Protein AF-A0A6M3KHL8-F1 (afdb_monomer_lite)

Structure (mmCIF, N/CA/C/O backbone):
data_AF-A0A6M3KHL8-F1
#
_entr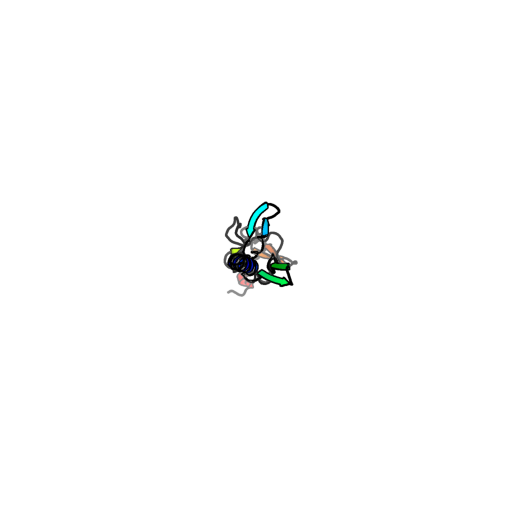y.id   AF-A0A6M3KHL8-F1
#
loop_
_atom_site.group_PDB
_atom_site.id
_atom_site.type_symbol
_atom_site.label_atom_id
_atom_site.label_alt_id
_atom_site.label_comp_id
_atom_site.label_asym_id
_atom_site.label_entity_id
_atom_site.label_seq_id
_atom_site.pdbx_PDB_ins_code
_atom_site.Cartn_x
_atom_site.Cartn_y
_atom_site.Cartn_z
_atom_site.occupancy
_atom_site.B_iso_or_equiv
_atom_site.auth_seq_id
_atom_site.auth_comp_id
_atom_site.auth_asym_id
_atom_site.auth_atom_id
_atom_site.pdbx_PDB_model_num
ATOM 1 N N . MET A 1 1 ? 54.366 11.582 -74.531 1.00 56.09 1 MET A N 1
ATOM 2 C CA . MET A 1 1 ? 53.143 11.087 -73.852 1.00 56.09 1 MET A CA 1
ATOM 3 C C . MET A 1 1 ? 53.458 10.362 -72.525 1.00 56.09 1 MET A C 1
ATOM 5 O O . MET A 1 1 ? 52.929 9.293 -72.280 1.00 56.09 1 MET A O 1
ATOM 9 N N . LYS A 1 2 ? 54.315 10.913 -71.641 1.00 56.94 2 LYS A N 1
ATOM 10 C CA . LYS A 1 2 ? 54.832 10.192 -70.447 1.00 56.94 2 LYS A CA 1
ATOM 11 C C . LYS A 1 2 ? 54.331 10.706 -69.079 1.00 56.94 2 LYS A C 1
ATOM 13 O O . LYS A 1 2 ? 54.792 10.219 -68.059 1.00 56.94 2 LYS A O 1
ATOM 18 N N . LYS A 1 3 ? 53.408 11.678 -69.026 1.00 55.78 3 LYS A N 1
ATOM 19 C CA . LYS A 1 3 ? 52.987 12.337 -67.764 1.00 55.78 3 LYS A CA 1
ATOM 20 C C . LYS A 1 3 ? 51.548 12.042 -67.304 1.00 55.78 3 LYS A C 1
ATOM 22 O O . LYS A 1 3 ? 51.156 12.532 -66.254 1.00 55.78 3 LYS A O 1
ATOM 27 N N . LEU A 1 4 ? 50.770 11.250 -68.049 1.00 57.34 4 LEU A N 1
ATOM 28 C CA . LEU A 1 4 ? 49.337 11.040 -67.766 1.00 57.34 4 LEU A CA 1
ATOM 29 C C . LEU A 1 4 ? 49.048 9.871 -66.798 1.00 57.34 4 LEU A C 1
ATOM 31 O O . LEU A 1 4 ? 47.998 9.830 -66.169 1.00 57.34 4 LEU A O 1
ATOM 35 N N . ILE A 1 5 ? 49.994 8.941 -66.651 1.00 65.44 5 ILE A N 1
ATOM 36 C CA . ILE A 1 5 ? 49.857 7.724 -65.834 1.00 65.44 5 ILE A CA 1
ATOM 37 C C . ILE A 1 5 ? 49.817 7.981 -64.311 1.00 65.44 5 ILE A C 1
ATOM 39 O O . ILE A 1 5 ? 48.972 7.368 -63.661 1.00 65.44 5 ILE A O 1
ATOM 43 N N . PRO A 1 6 ? 50.638 8.871 -63.704 1.00 60.12 6 PRO A N 1
ATOM 44 C CA . PRO A 1 6 ? 50.593 9.048 -62.251 1.00 60.12 6 PRO A CA 1
ATOM 45 C C . PRO A 1 6 ? 49.285 9.702 -61.790 1.00 60.12 6 PRO A C 1
ATOM 47 O O . PRO A 1 6 ? 48.727 9.268 -60.797 1.00 60.12 6 PRO A O 1
ATOM 50 N N . TYR A 1 7 ? 48.743 10.668 -62.541 1.00 62.84 7 TYR A N 1
ATOM 51 C CA . TYR A 1 7 ? 47.495 11.356 -62.179 1.00 62.84 7 TYR A CA 1
ATOM 52 C C . TYR A 1 7 ? 46.256 10.460 -62.264 1.00 62.84 7 TYR A C 1
ATOM 54 O O . TYR A 1 7 ? 45.359 10.577 -61.431 1.00 62.84 7 TYR A O 1
ATOM 62 N N . PHE A 1 8 ? 46.211 9.551 -63.241 1.00 67.94 8 PHE A N 1
ATOM 63 C CA . PHE A 1 8 ? 45.105 8.604 -63.378 1.00 67.94 8 PHE A CA 1
ATOM 64 C C . PHE A 1 8 ? 45.069 7.604 -62.215 1.00 67.94 8 PHE A C 1
ATOM 66 O O . PHE A 1 8 ? 43.997 7.285 -61.707 1.00 67.94 8 PHE A O 1
ATOM 73 N N . LEU A 1 9 ? 46.240 7.166 -61.742 1.00 63.31 9 LEU A N 1
ATOM 74 C CA . LEU A 1 9 ? 46.343 6.237 -60.619 1.00 63.31 9 LEU A CA 1
ATOM 75 C C . LEU A 1 9 ? 45.973 6.900 -59.282 1.00 63.31 9 LEU A C 1
ATOM 77 O O . LEU A 1 9 ? 45.283 6.279 -58.477 1.00 63.31 9 LEU A O 1
ATOM 81 N N . THR A 1 10 ? 46.346 8.168 -59.060 1.00 63.34 10 THR A N 1
ATOM 82 C CA . THR A 1 10 ? 45.922 8.914 -57.861 1.00 63.34 10 THR A CA 1
ATOM 83 C C . THR A 1 10 ? 44.419 9.186 -57.865 1.00 63.34 10 THR A C 1
ATOM 85 O O . THR A 1 10 ? 43.774 9.046 -56.833 1.00 63.34 10 THR A O 1
ATOM 88 N N . PHE A 1 11 ? 43.841 9.527 -59.022 1.00 64.62 11 PHE A N 1
ATOM 89 C CA . PHE A 1 11 ? 42.397 9.739 -59.154 1.00 64.62 11 PHE A CA 1
ATOM 90 C C . PHE A 1 11 ? 41.607 8.447 -58.910 1.00 64.62 11 PHE A C 1
ATOM 92 O O . PHE A 1 11 ? 40.601 8.470 -58.208 1.00 64.62 11 PHE A O 1
ATOM 99 N N . LEU A 1 12 ? 42.102 7.306 -59.402 1.00 62.78 12 LEU A N 1
ATOM 100 C CA . LEU A 1 12 ? 41.498 5.999 -59.142 1.00 62.78 12 LEU A CA 1
ATOM 101 C C . LEU A 1 12 ? 41.573 5.620 -57.651 1.00 62.78 12 LEU A C 1
ATOM 103 O O . LEU A 1 12 ? 40.598 5.102 -57.113 1.00 62.78 12 LEU A O 1
ATOM 107 N N . LEU A 1 13 ? 42.676 5.944 -56.961 1.00 60.75 13 LEU A N 1
ATOM 108 C CA . LEU A 1 13 ? 42.822 5.683 -55.524 1.00 60.75 13 LEU A CA 1
ATOM 109 C C . LEU A 1 13 ? 41.824 6.494 -54.673 1.00 60.75 13 LEU A C 1
ATOM 111 O O . LEU A 1 13 ? 41.292 5.962 -53.700 1.00 60.75 13 LEU A O 1
ATOM 115 N N . LEU A 1 14 ? 41.525 7.744 -55.063 1.00 61.12 14 LEU A N 1
ATOM 116 C CA . LEU A 1 14 ? 40.539 8.600 -54.382 1.00 61.12 14 LEU A CA 1
ATOM 117 C C . LEU A 1 14 ? 39.082 8.135 -54.553 1.00 61.12 14 LEU A C 1
ATOM 119 O O . LEU A 1 14 ? 38.244 8.501 -53.736 1.00 61.12 14 LEU A O 1
ATOM 123 N N . ILE A 1 15 ? 38.766 7.347 -55.586 1.00 61.34 15 ILE A N 1
ATOM 124 C CA . ILE A 1 15 ? 37.398 6.844 -55.828 1.00 61.34 15 ILE A CA 1
ATOM 125 C C . ILE A 1 15 ? 37.160 5.507 -55.106 1.00 61.34 15 ILE A C 1
ATOM 127 O O . ILE A 1 15 ? 36.020 5.127 -54.853 1.00 61.34 15 ILE A O 1
ATOM 131 N N . THR A 1 16 ? 38.230 4.786 -54.753 1.00 58.62 16 THR A N 1
ATOM 132 C CA . THR A 1 16 ? 38.135 3.470 -54.097 1.00 58.62 16 THR A CA 1
ATOM 133 C C . THR A 1 16 ? 38.132 3.513 -52.574 1.00 58.62 16 THR A C 1
ATOM 135 O O . THR A 1 16 ? 37.889 2.479 -51.953 1.00 58.62 16 THR A O 1
ATOM 138 N N . THR A 1 17 ? 38.391 4.664 -51.944 1.00 59.12 17 THR A N 1
ATOM 139 C CA . THR A 1 17 ? 38.211 4.758 -50.496 1.00 59.12 17 THR A CA 1
ATOM 140 C C . THR A 1 17 ? 36.711 4.799 -50.210 1.00 59.12 17 THR A C 1
ATOM 142 O O . THR A 1 17 ? 36.028 5.719 -50.664 1.00 59.12 17 THR A O 1
ATOM 145 N N . PRO A 1 18 ? 36.149 3.818 -49.480 1.00 60.34 18 PRO A N 1
ATOM 146 C CA . PRO A 1 18 ? 34.783 3.953 -49.015 1.00 60.34 18 PRO A CA 1
ATOM 147 C C . PRO A 1 18 ? 34.736 5.205 -48.140 1.00 60.34 18 PRO A C 1
ATOM 149 O O . PRO A 1 18 ? 35.348 5.251 -47.070 1.00 60.34 18 PRO A O 1
ATOM 152 N N . LEU A 1 19 ? 34.040 6.240 -48.613 1.00 54.03 19 LEU A N 1
ATOM 153 C CA . LEU A 1 19 ? 33.629 7.361 -47.784 1.00 54.03 19 LEU A CA 1
ATOM 154 C C . LEU A 1 19 ? 32.646 6.761 -46.771 1.00 54.03 19 LEU A C 1
ATOM 156 O O . LEU A 1 19 ? 31.451 6.652 -47.036 1.00 54.03 19 LEU A O 1
ATOM 160 N N . TYR A 1 20 ? 33.157 6.254 -45.648 1.00 56.00 20 TYR A N 1
ATOM 161 C CA . TYR A 1 20 ? 32.319 5.822 -44.539 1.00 56.00 20 TYR A CA 1
ATOM 162 C C . TYR A 1 20 ? 31.624 7.076 -44.011 1.00 56.00 20 TYR A C 1
ATOM 164 O O . TYR A 1 20 ? 32.167 7.810 -43.188 1.00 56.00 20 TYR A O 1
ATOM 172 N N . ALA A 1 21 ? 30.430 7.352 -44.531 1.00 54.94 21 ALA A N 1
ATOM 173 C CA . ALA A 1 21 ? 29.507 8.282 -43.918 1.00 54.94 21 ALA A CA 1
ATOM 174 C C . ALA A 1 21 ? 29.137 7.678 -42.561 1.00 54.94 21 ALA A C 1
ATOM 176 O O . ALA A 1 21 ? 28.318 6.761 -42.476 1.00 54.94 21 ALA A O 1
ATOM 177 N N . ALA A 1 22 ? 29.813 8.131 -41.504 1.00 65.19 22 ALA A N 1
ATOM 178 C CA . ALA A 1 22 ? 29.384 7.852 -40.145 1.00 65.19 22 ALA A CA 1
ATOM 179 C C . ALA A 1 22 ? 27.911 8.266 -40.038 1.00 65.19 22 ALA A C 1
ATOM 181 O O . ALA A 1 22 ? 27.539 9.344 -40.511 1.00 65.19 22 ALA A O 1
ATOM 182 N N . LEU A 1 23 ? 27.067 7.389 -39.487 1.00 67.88 23 LEU A N 1
ATOM 183 C CA . LEU A 1 23 ? 25.652 7.698 -39.311 1.00 67.88 23 LEU A CA 1
ATOM 184 C C . LEU A 1 23 ? 25.545 9.025 -38.539 1.00 67.88 23 LEU A C 1
ATOM 186 O O . LEU A 1 23 ? 26.207 9.165 -37.505 1.00 67.88 23 LEU A O 1
ATOM 190 N N . PRO A 1 24 ? 24.783 10.013 -39.043 1.00 76.81 24 PRO A N 1
ATOM 191 C CA . PRO A 1 24 ? 24.667 11.299 -38.375 1.00 76.81 24 PRO A CA 1
ATOM 192 C C . PRO A 1 24 ? 24.084 11.082 -36.972 1.00 76.81 24 PRO A C 1
ATOM 194 O O . PRO A 1 24 ? 23.168 10.269 -36.811 1.00 76.81 24 PRO A O 1
ATOM 197 N N . PRO A 1 25 ? 24.611 11.765 -35.944 1.00 84.56 25 PRO A N 1
ATOM 198 C CA . PRO A 1 25 ? 24.165 11.544 -34.581 1.00 84.56 25 PRO A CA 1
ATOM 199 C C . PRO A 1 25 ? 22.721 12.025 -34.405 1.00 84.56 25 PRO A C 1
ATOM 201 O O . PRO A 1 25 ? 22.283 12.986 -35.041 1.00 84.56 25 PRO A O 1
ATOM 204 N N . THR A 1 26 ? 21.973 11.357 -33.529 1.00 86.25 26 THR A N 1
ATOM 205 C CA . THR A 1 26 ? 20.575 11.720 -33.245 1.00 86.25 26 THR A CA 1
ATOM 206 C C . THR A 1 26 ? 20.524 12.672 -32.055 1.00 86.25 26 THR A C 1
ATOM 208 O O . THR A 1 26 ? 21.192 12.427 -31.052 1.00 86.25 26 THR A O 1
ATOM 211 N N . ARG A 1 27 ? 19.750 13.761 -32.149 1.00 90.44 27 ARG A N 1
ATOM 212 C CA . ARG A 1 27 ? 19.524 14.672 -31.013 1.00 90.44 27 ARG A CA 1
ATOM 213 C C . ARG A 1 27 ? 18.623 14.007 -29.977 1.00 90.44 27 ARG A C 1
ATOM 215 O O . ARG A 1 27 ? 17.626 13.392 -30.347 1.00 90.44 27 ARG A O 1
ATOM 222 N N . ILE A 1 28 ? 18.959 14.163 -28.703 1.00 92.25 28 ILE A N 1
ATOM 223 C CA . ILE A 1 28 ? 18.153 13.680 -27.585 1.00 92.25 28 ILE A CA 1
ATOM 224 C C . ILE A 1 28 ? 17.416 14.869 -26.989 1.00 92.25 28 ILE A C 1
ATOM 226 O O . ILE A 1 28 ? 18.038 15.838 -26.560 1.00 92.25 28 ILE A O 1
ATOM 230 N N . LEU A 1 29 ? 16.090 14.780 -26.975 1.00 92.06 29 LEU A N 1
ATOM 231 C CA . LEU A 1 29 ? 15.228 15.747 -26.316 1.00 92.06 29 LEU A CA 1
ATOM 232 C C . LEU A 1 29 ? 14.548 15.069 -25.130 1.00 92.06 29 LEU A C 1
ATOM 234 O O . LEU A 1 29 ? 14.076 13.941 -25.248 1.00 92.06 29 LEU A O 1
ATOM 238 N N . ASP A 1 30 ? 14.469 15.781 -24.021 1.00 89.81 30 ASP A N 1
ATOM 239 C CA . ASP A 1 30 ? 13.717 15.403 -22.827 1.00 89.81 30 ASP A CA 1
ATOM 240 C C . ASP A 1 30 ? 12.627 16.450 -22.634 1.00 89.81 30 ASP A C 1
ATOM 242 O O . ASP A 1 30 ? 12.932 17.619 -22.399 1.00 89.81 30 ASP A O 1
ATOM 246 N N . GLU A 1 31 ? 11.377 16.066 -22.887 1.00 93.19 31 GLU A N 1
ATOM 247 C CA . GLU A 1 31 ? 10.223 16.981 -22.871 1.00 93.19 31 GLU A CA 1
ATOM 248 C C . GLU A 1 31 ? 10.436 18.248 -23.728 1.00 93.19 31 GLU A C 1
ATOM 250 O O . GLU A 1 31 ? 9.968 19.343 -23.425 1.00 93.19 31 GLU A O 1
ATOM 255 N N . GLY A 1 32 ? 11.169 18.093 -24.837 1.00 89.75 32 GLY A N 1
ATOM 256 C CA . GLY A 1 32 ? 11.505 19.180 -25.761 1.00 89.75 32 GLY A CA 1
ATOM 257 C C . GLY A 1 32 ? 12.792 19.945 -25.427 1.00 89.75 32 GLY A C 1
ATOM 258 O O . GLY A 1 32 ? 13.209 20.784 -26.225 1.00 89.75 32 GLY A O 1
ATOM 259 N N . VAL A 1 33 ? 13.464 19.639 -24.315 1.00 94.31 33 VAL A N 1
ATOM 260 C CA . VAL A 1 33 ? 14.755 20.232 -23.934 1.00 94.31 33 VAL A CA 1
ATOM 261 C C . VAL A 1 33 ? 15.909 19.427 -24.529 1.00 94.31 33 VAL A C 1
ATOM 263 O O . VAL A 1 33 ? 16.011 18.227 -24.291 1.00 94.31 33 VAL A O 1
ATOM 266 N N . ASP A 1 34 ? 16.803 20.086 -25.273 1.00 95.06 34 ASP A N 1
ATOM 267 C CA . ASP A 1 34 ? 17.975 19.445 -25.884 1.00 95.06 34 ASP A CA 1
ATOM 268 C C . ASP A 1 34 ? 18.990 18.998 -24.821 1.00 95.06 34 ASP A C 1
ATOM 270 O O . ASP A 1 34 ? 19.499 19.806 -24.041 1.00 95.06 34 ASP A O 1
ATOM 274 N N . LYS A 1 35 ? 19.269 17.693 -24.786 1.00 93.38 35 LYS A N 1
ATOM 275 C CA . LYS A 1 35 ? 20.250 17.054 -23.894 1.00 93.38 35 LYS A CA 1
ATOM 276 C C . LYS A 1 35 ? 21.547 16.686 -24.625 1.00 93.38 35 LYS A C 1
ATOM 278 O O . LYS A 1 35 ? 22.427 16.067 -24.030 1.00 93.38 35 LYS A O 1
ATOM 283 N N . GLY A 1 36 ? 21.681 17.064 -25.895 1.00 91.94 36 GLY A N 1
ATOM 284 C CA . GLY A 1 36 ? 22.832 16.792 -26.746 1.00 91.94 36 GLY A CA 1
ATOM 285 C C . GLY A 1 36 ? 22.544 15.754 -27.830 1.00 91.94 36 GLY A C 1
ATOM 286 O O . GLY A 1 36 ? 21.407 15.548 -28.256 1.00 91.94 36 GLY A O 1
ATOM 287 N N . VAL A 1 37 ? 23.603 15.100 -28.313 1.00 90.31 37 VAL A N 1
ATOM 288 C CA . VAL A 1 37 ? 23.517 14.137 -29.417 1.00 90.31 37 VAL A CA 1
ATOM 289 C C . VAL A 1 37 ? 24.092 12.776 -29.033 1.00 90.31 37 VAL A C 1
ATOM 291 O O . VAL A 1 37 ? 25.120 12.688 -28.362 1.00 90.31 37 VAL A O 1
ATOM 294 N N . ALA A 1 38 ? 23.447 11.707 -29.492 1.00 86.88 38 ALA A N 1
ATOM 295 C CA . ALA A 1 38 ? 23.911 10.337 -29.326 1.00 86.88 38 ALA A CA 1
ATOM 296 C C . ALA A 1 38 ? 24.559 9.833 -30.623 1.00 86.88 38 ALA A C 1
ATOM 298 O O . ALA A 1 38 ? 23.925 9.789 -31.680 1.00 86.88 38 ALA A O 1
ATOM 299 N N . PHE A 1 39 ? 25.826 9.426 -30.523 1.00 84.56 39 PHE A N 1
ATOM 300 C CA . PHE A 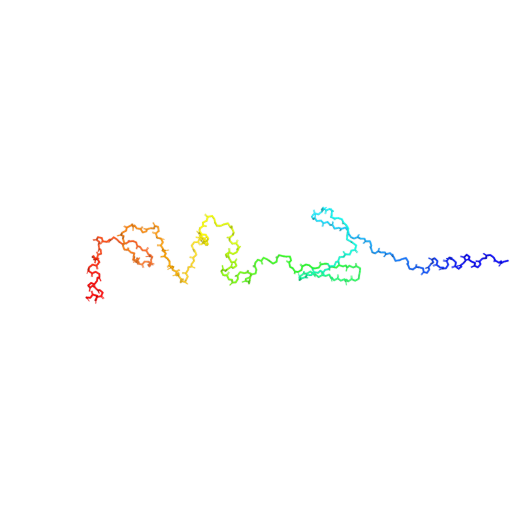1 39 ? 26.563 8.730 -31.589 1.00 84.56 39 PHE A CA 1
ATOM 301 C C . PHE A 1 39 ? 26.445 7.204 -31.476 1.00 84.56 39 PHE A C 1
ATOM 303 O O . PHE A 1 39 ? 26.629 6.488 -32.457 1.00 84.56 39 PHE A O 1
ATOM 310 N N . LYS A 1 40 ? 26.139 6.711 -30.272 1.00 83.44 40 LYS A N 1
ATOM 311 C CA . LYS A 1 40 ? 25.911 5.303 -29.958 1.00 83.44 40 LYS A CA 1
ATOM 312 C C . LYS A 1 40 ? 24.777 5.216 -28.942 1.00 83.44 40 LYS A C 1
ATOM 314 O O . LYS A 1 40 ? 24.786 5.960 -27.965 1.00 83.44 40 LYS A O 1
ATOM 319 N N . PHE A 1 41 ? 23.823 4.325 -29.181 1.00 86.06 41 PHE A N 1
ATOM 320 C CA . PHE A 1 41 ? 22.692 4.084 -28.291 1.00 86.06 41 PHE A CA 1
ATOM 321 C C . PHE A 1 41 ? 22.592 2.577 -28.028 1.00 86.06 41 PHE A C 1
ATOM 323 O O . PHE A 1 41 ? 22.145 1.828 -28.895 1.00 86.06 41 PHE A O 1
ATOM 330 N N . ASP A 1 42 ? 23.069 2.133 -26.863 1.00 87.81 42 ASP A N 1
ATOM 331 C CA . ASP A 1 42 ? 23.038 0.724 -26.464 1.00 87.81 42 ASP A CA 1
ATOM 332 C C . ASP A 1 42 ? 21.803 0.462 -25.593 1.00 87.81 42 ASP A C 1
ATOM 334 O O . ASP A 1 42 ? 21.662 1.032 -24.513 1.00 87.81 42 ASP A O 1
ATOM 338 N N . CYS A 1 43 ? 20.916 -0.424 -26.042 1.00 90.50 43 CYS A N 1
ATOM 339 C CA . CYS A 1 43 ? 19.827 -0.921 -25.206 1.00 90.50 43 CYS A CA 1
ATOM 340 C C . CYS A 1 43 ? 20.359 -1.959 -24.215 1.00 90.50 43 CYS A C 1
ATOM 342 O O . CYS A 1 43 ? 20.710 -3.070 -24.614 1.00 90.50 43 CYS A O 1
ATOM 344 N N . VAL A 1 44 ? 20.417 -1.594 -22.935 1.00 89.44 44 VAL A N 1
ATOM 345 C CA . VAL A 1 44 ? 20.899 -2.452 -21.847 1.00 89.44 44 VAL A CA 1
ATOM 346 C C . VAL A 1 44 ? 19.888 -2.432 -20.704 1.00 89.44 44 VAL A C 1
ATOM 348 O O . VAL A 1 44 ? 19.335 -1.384 -20.384 1.00 89.44 44 VAL A O 1
ATOM 351 N N . GLY A 1 45 ? 19.683 -3.585 -20.068 1.00 86.06 45 GLY A N 1
ATOM 352 C CA . GLY A 1 45 ? 18.778 -3.744 -18.931 1.00 86.06 45 GLY A CA 1
ATOM 353 C C . GLY A 1 45 ? 17.501 -4.503 -19.282 1.00 86.06 45 GLY A C 1
ATOM 354 O O . GLY A 1 45 ? 17.102 -4.605 -20.443 1.00 86.06 45 GLY A O 1
ATOM 355 N N . ALA A 1 46 ? 16.869 -5.071 -18.256 1.00 84.06 46 ALA A N 1
ATOM 356 C CA . ALA A 1 46 ? 15.576 -5.719 -18.411 1.00 84.06 46 ALA A CA 1
ATOM 357 C C . ALA A 1 46 ? 14.533 -4.685 -18.856 1.00 84.06 46 ALA A C 1
ATOM 359 O O . ALA A 1 46 ? 14.481 -3.577 -18.327 1.00 84.06 46 ALA A O 1
ATOM 360 N N . GLY A 1 47 ? 13.721 -5.044 -19.848 1.00 85.75 47 GLY A N 1
ATOM 361 C CA . GLY A 1 47 ? 12.664 -4.171 -20.344 1.00 85.75 47 GLY A CA 1
ATOM 362 C C . GLY A 1 47 ? 13.101 -3.076 -21.321 1.00 85.75 47 GLY A C 1
ATOM 363 O O . GLY A 1 47 ? 12.254 -2.310 -21.761 1.00 85.75 47 GLY A O 1
ATOM 364 N N . ILE A 1 48 ? 14.378 -3.000 -21.709 1.00 90.31 48 ILE A N 1
ATOM 365 C CA . ILE A 1 48 ? 14.868 -2.063 -22.732 1.00 90.31 48 ILE A CA 1
ATOM 366 C C . ILE A 1 48 ? 15.351 -2.857 -23.947 1.00 90.31 48 ILE A C 1
ATOM 368 O O . ILE A 1 48 ? 16.331 -3.595 -23.866 1.00 90.31 48 ILE A O 1
ATOM 372 N N . ALA A 1 49 ? 14.680 -2.707 -25.090 1.00 91.62 49 ALA A N 1
ATOM 373 C CA . ALA A 1 49 ? 14.992 -3.438 -26.315 1.00 91.62 49 ALA A CA 1
ATOM 374 C C . ALA A 1 49 ? 15.137 -2.496 -27.512 1.00 91.62 49 ALA A C 1
ATOM 376 O O . ALA A 1 49 ? 14.260 -1.687 -27.794 1.00 91.62 49 ALA A O 1
ATOM 377 N N . CYS A 1 50 ? 16.226 -2.647 -28.260 1.00 92.12 50 CYS A N 1
ATOM 378 C CA . CYS A 1 50 ? 16.431 -1.963 -29.531 1.00 92.12 50 CYS A CA 1
ATOM 379 C C . CYS A 1 50 ? 16.201 -2.985 -30.642 1.00 92.12 50 CYS A C 1
ATOM 381 O O . CYS A 1 50 ? 16.884 -4.007 -30.696 1.00 92.12 50 CYS A O 1
ATOM 383 N N . THR A 1 51 ? 15.278 -2.708 -31.554 1.00 91.94 51 THR A N 1
ATOM 384 C CA . THR A 1 51 ? 15.109 -3.475 -32.794 1.00 91.94 51 THR A CA 1
ATOM 385 C C . THR A 1 51 ? 15.425 -2.588 -33.987 1.00 91.94 51 THR A C 1
ATOM 387 O O . THR A 1 51 ? 15.362 -1.362 -33.902 1.00 91.94 51 THR A O 1
ATOM 390 N N . ARG A 1 52 ? 15.818 -3.189 -35.110 1.00 90.31 52 ARG A N 1
ATOM 391 C CA . ARG A 1 52 ? 16.084 -2.447 -36.344 1.00 90.31 52 ARG A CA 1
ATOM 392 C C . ARG A 1 52 ? 15.409 -3.132 -37.516 1.00 90.31 52 ARG A C 1
ATOM 394 O O . ARG A 1 52 ? 15.701 -4.294 -37.792 1.00 90.31 52 ARG A O 1
ATOM 401 N N . THR A 1 53 ? 14.613 -2.366 -38.252 1.00 88.25 53 THR A N 1
ATOM 402 C CA . THR A 1 53 ? 13.992 -2.804 -39.503 1.00 88.25 53 THR A CA 1
ATOM 403 C C . THR A 1 53 ? 14.354 -1.804 -40.594 1.00 88.25 53 THR A C 1
ATOM 405 O O . THR A 1 53 ? 13.875 -0.671 -40.610 1.00 88.25 53 THR A O 1
ATOM 408 N N . GLY A 1 54 ? 15.252 -2.207 -41.496 1.00 84.69 54 GLY A N 1
ATOM 409 C CA . GLY A 1 54 ? 15.829 -1.299 -42.489 1.00 84.69 54 GLY A CA 1
ATOM 410 C C . GLY A 1 54 ? 16.652 -0.186 -41.830 1.00 84.69 54 GLY A C 1
ATOM 411 O O . GLY A 1 54 ? 17.573 -0.462 -41.060 1.00 84.69 54 GLY A O 1
ATOM 412 N N . THR A 1 55 ? 16.323 1.070 -42.136 1.00 81.81 55 THR A N 1
ATOM 413 C CA . THR A 1 55 ? 16.963 2.269 -41.564 1.00 81.81 55 THR A CA 1
ATOM 414 C C . THR A 1 55 ? 16.309 2.750 -40.270 1.00 81.81 55 THR A C 1
ATOM 416 O O . THR A 1 55 ? 16.856 3.627 -39.608 1.00 81.81 55 THR A O 1
ATOM 419 N N . THR A 1 56 ? 15.154 2.193 -39.899 1.00 84.12 56 THR A N 1
ATOM 420 C CA . THR A 1 56 ? 14.427 2.585 -38.690 1.00 84.12 56 THR A CA 1
ATOM 421 C C . THR A 1 56 ? 14.886 1.727 -37.518 1.00 84.12 56 THR A C 1
ATOM 423 O O . THR A 1 56 ? 14.710 0.506 -37.518 1.00 84.12 56 THR A O 1
ATOM 426 N N . GLY A 1 57 ? 15.488 2.371 -36.520 1.00 86.56 57 GLY A N 1
ATOM 427 C CA . GLY A 1 57 ? 15.677 1.792 -35.194 1.00 86.56 57 GLY A CA 1
ATOM 428 C C . GLY A 1 57 ? 14.444 2.058 -34.334 1.00 86.56 57 GLY A C 1
ATOM 429 O O . GLY A 1 57 ? 13.950 3.182 -34.297 1.00 86.56 57 GLY A O 1
ATOM 430 N N . THR A 1 58 ? 13.955 1.039 -33.642 1.00 89.38 58 THR A N 1
ATOM 431 C CA . THR A 1 58 ? 12.876 1.156 -32.661 1.00 89.38 58 THR A CA 1
ATOM 432 C C . THR A 1 58 ? 13.442 0.843 -31.288 1.00 89.38 58 THR A C 1
ATOM 434 O O . THR A 1 58 ? 13.935 -0.259 -31.054 1.00 89.38 58 THR A O 1
ATOM 437 N N . LEU A 1 59 ? 13.356 1.816 -30.386 1.00 90.94 59 LEU A N 1
ATOM 438 C CA . LEU A 1 59 ? 13.535 1.606 -28.958 1.00 90.94 59 LEU A CA 1
ATOM 439 C C . LEU A 1 59 ? 12.183 1.227 -28.352 1.00 90.94 59 LEU A C 1
ATOM 441 O O . LEU A 1 59 ? 11.244 2.019 -28.390 1.00 90.94 59 LEU A O 1
ATOM 445 N N . THR A 1 60 ? 12.104 0.040 -27.769 1.00 88.88 60 THR A N 1
ATOM 446 C CA . THR A 1 60 ? 10.968 -0.423 -26.980 1.00 88.88 60 THR A CA 1
ATOM 447 C C . THR A 1 60 ? 11.371 -0.443 -25.512 1.00 88.88 60 THR A C 1
ATOM 449 O O . THR A 1 60 ? 12.316 -1.131 -25.132 1.00 88.88 60 THR A O 1
ATOM 452 N N . VAL A 1 61 ? 10.633 0.289 -24.680 1.00 89.88 61 VAL A N 1
ATOM 453 C CA . VAL A 1 61 ? 10.774 0.270 -23.220 1.00 89.88 61 VAL A CA 1
ATOM 454 C C . VAL A 1 61 ? 9.568 -0.468 -22.635 1.00 89.88 61 VAL A C 1
ATOM 456 O O . VAL A 1 61 ? 8.520 0.123 -22.384 1.00 89.88 61 VAL A O 1
ATOM 459 N N . THR A 1 62 ? 9.689 -1.784 -22.467 1.00 79.06 62 THR A N 1
ATOM 460 C CA . THR A 1 62 ? 8.707 -2.631 -21.774 1.00 79.06 62 THR A CA 1
ATOM 461 C C . THR A 1 62 ? 9.050 -2.670 -20.287 1.00 79.06 62 THR A C 1
ATOM 463 O O . THR A 1 62 ? 9.790 -3.532 -19.823 1.00 79.06 62 THR A O 1
ATOM 466 N N . GLY A 1 63 ? 8.557 -1.683 -19.553 1.00 69.38 63 GLY A N 1
ATOM 467 C CA . GLY A 1 63 ? 8.907 -1.456 -18.147 1.00 69.38 63 GLY A CA 1
ATOM 468 C C . GLY A 1 63 ? 8.615 -0.031 -17.684 1.00 69.38 63 GLY A C 1
ATOM 469 O O . GLY A 1 63 ? 8.717 0.262 -16.498 1.00 69.38 63 GLY A O 1
ATOM 470 N N . GLY A 1 64 ? 8.211 0.854 -18.604 1.00 62.22 64 GLY A N 1
ATOM 471 C CA . GLY A 1 64 ? 7.637 2.147 -18.260 1.00 62.22 64 GLY A CA 1
ATOM 472 C C . GLY A 1 64 ? 6.300 1.965 -17.544 1.00 62.22 64 GLY A C 1
ATOM 473 O O . GLY A 1 64 ? 5.265 1.872 -18.194 1.00 62.22 64 GLY A O 1
ATOM 474 N N . GLY A 1 65 ? 6.352 1.888 -16.214 1.00 65.12 65 GLY A N 1
ATOM 475 C CA . GLY A 1 65 ? 5.211 2.066 -15.321 1.00 65.12 65 GLY A CA 1
ATOM 476 C C . GLY A 1 65 ? 4.113 1.017 -15.453 1.00 65.12 65 GLY A C 1
ATOM 477 O O . GLY A 1 65 ? 2.955 1.372 -15.656 1.00 65.12 65 GLY A O 1
ATOM 478 N N . ALA A 1 66 ? 4.429 -0.266 -15.258 1.00 62.75 66 ALA A N 1
ATOM 479 C CA . ALA A 1 66 ? 3.415 -1.071 -14.591 1.00 62.75 66 ALA A CA 1
ATOM 480 C C . ALA A 1 66 ? 3.285 -0.450 -13.193 1.00 62.75 66 ALA A C 1
ATOM 482 O O . ALA A 1 66 ? 4.279 -0.351 -12.476 1.00 62.75 66 ALA A O 1
ATOM 483 N N . GLY A 1 67 ? 2.107 0.069 -12.842 1.00 75.25 67 GLY A N 1
ATOM 484 C CA . GLY A 1 67 ? 1.824 0.392 -11.444 1.00 75.25 67 GLY A CA 1
ATOM 485 C C . GLY A 1 67 ? 2.051 -0.840 -10.560 1.00 75.25 67 GLY A C 1
ATOM 486 O O . GLY A 1 67 ? 2.343 -1.918 -11.070 1.00 75.25 67 GLY A O 1
ATOM 487 N N . LEU A 1 68 ? 1.885 -0.690 -9.247 1.00 80.44 68 LEU A N 1
ATOM 488 C CA . LEU A 1 68 ? 2.066 -1.794 -8.299 1.00 80.44 68 LEU A CA 1
ATOM 489 C C . LEU A 1 68 ? 1.322 -3.055 -8.778 1.00 80.44 68 LEU A C 1
ATOM 491 O O . LEU A 1 68 ? 0.089 -3.072 -8.858 1.00 80.44 68 LEU A O 1
ATOM 495 N N . ALA A 1 69 ? 2.072 -4.091 -9.140 1.00 81.25 69 ALA A N 1
ATOM 496 C CA . ALA A 1 69 ? 1.534 -5.402 -9.431 1.00 81.25 69 ALA A CA 1
ATOM 497 C C . ALA A 1 69 ? 1.050 -6.043 -8.128 1.00 81.25 69 ALA A C 1
ATOM 499 O O . ALA A 1 69 ? 1.516 -5.731 -7.032 1.00 81.25 69 ALA A O 1
ATOM 500 N N . THR A 1 70 ? 0.142 -7.012 -8.236 1.00 75.62 70 THR A N 1
ATOM 501 C CA . THR A 1 70 ? -0.342 -7.769 -7.068 1.00 75.62 70 THR A CA 1
ATOM 502 C C . THR A 1 70 ? 0.759 -8.574 -6.369 1.00 75.62 70 THR A C 1
ATOM 504 O O . THR A 1 70 ? 0.515 -9.131 -5.307 1.00 75.62 70 THR A O 1
ATOM 507 N N . THR A 1 71 ? 1.938 -8.674 -6.983 1.00 82.50 71 THR A N 1
ATOM 508 C CA . THR A 1 71 ? 3.139 -9.331 -6.457 1.00 82.50 71 THR A CA 1
ATOM 509 C C . THR A 1 71 ? 4.164 -8.358 -5.887 1.00 82.50 71 THR A C 1
ATOM 511 O O . THR A 1 71 ? 5.153 -8.813 -5.340 1.00 82.50 71 THR A O 1
ATOM 514 N N . ASP A 1 72 ? 3.976 -7.046 -6.043 1.00 82.50 72 ASP A N 1
ATOM 515 C CA . ASP A 1 72 ? 4.974 -6.060 -5.603 1.00 82.50 72 ASP A CA 1
ATOM 516 C C . ASP A 1 72 ? 4.891 -5.780 -4.095 1.00 82.50 72 ASP A C 1
ATOM 518 O O . ASP A 1 72 ? 5.786 -5.155 -3.536 1.00 82.50 72 ASP A O 1
ATOM 522 N N . ILE A 1 73 ? 3.798 -6.214 -3.457 1.00 85.38 73 ILE A N 1
ATOM 523 C CA . ILE A 1 73 ? 3.524 -6.096 -2.023 1.00 85.38 73 ILE A CA 1
ATOM 524 C C . ILE A 1 73 ? 2.933 -7.426 -1.556 1.00 85.38 73 ILE A C 1
ATOM 526 O O . ILE A 1 73 ? 1.716 -7.564 -1.386 1.00 85.38 73 ILE A O 1
ATOM 530 N N . ASP A 1 74 ? 3.772 -8.442 -1.426 1.00 83.44 74 ASP A N 1
ATOM 531 C CA . ASP A 1 74 ? 3.347 -9.791 -1.053 1.00 83.44 74 ASP A CA 1
ATOM 532 C C . ASP A 1 74 ? 3.620 -10.111 0.428 1.00 83.44 74 ASP A C 1
ATOM 534 O O . ASP A 1 74 ? 3.095 -11.096 0.962 1.00 83.44 74 ASP A O 1
ATOM 538 N N . THR A 1 75 ? 4.325 -9.229 1.145 1.00 82.44 75 THR A N 1
ATOM 539 C CA . THR A 1 75 ? 4.602 -9.352 2.579 1.00 82.44 75 THR A CA 1
ATOM 540 C C . THR A 1 75 ? 4.332 -8.073 3.377 1.00 82.44 75 THR A C 1
ATOM 542 O O . THR A 1 75 ? 4.408 -6.941 2.900 1.00 82.44 75 THR A O 1
ATOM 545 N N . SER A 1 76 ? 4.081 -8.240 4.681 1.00 74.81 76 SER A N 1
ATOM 546 C CA . SER A 1 76 ? 3.944 -7.107 5.605 1.00 74.81 76 SER A CA 1
ATOM 547 C C . SER A 1 76 ? 5.246 -6.319 5.808 1.00 74.81 76 SER A C 1
ATOM 549 O O . SER A 1 76 ? 5.189 -5.191 6.284 1.00 74.81 76 SER A O 1
ATOM 551 N N . ALA A 1 77 ? 6.406 -6.898 5.479 1.00 80.06 77 ALA A N 1
ATOM 552 C CA . ALA A 1 77 ? 7.703 -6.227 5.584 1.00 80.06 77 ALA A CA 1
ATOM 553 C C . ALA A 1 77 ? 7.919 -5.207 4.454 1.00 80.06 77 ALA A C 1
ATOM 555 O O . ALA A 1 77 ? 8.553 -4.177 4.662 1.00 80.06 77 ALA A O 1
ATOM 556 N N . GLU A 1 78 ? 7.354 -5.457 3.274 1.00 84.31 78 GLU A N 1
ATOM 557 C CA . GLU A 1 78 ? 7.391 -4.499 2.164 1.00 84.31 78 GLU A CA 1
ATOM 558 C C . GLU A 1 78 ? 6.481 -3.302 2.440 1.00 84.31 78 GLU A C 1
ATOM 560 O O . GLU A 1 78 ? 6.862 -2.164 2.177 1.00 84.31 78 GLU A O 1
ATOM 565 N N . LEU A 1 79 ? 5.316 -3.535 3.056 1.00 81.19 79 LEU A N 1
ATOM 566 C CA . LEU A 1 79 ? 4.449 -2.455 3.537 1.00 81.19 79 LEU A CA 1
ATOM 567 C C . LEU A 1 79 ? 5.143 -1.573 4.582 1.00 81.19 79 LEU A C 1
ATOM 569 O O . LEU A 1 79 ? 5.006 -0.353 4.527 1.00 81.19 79 LEU A O 1
ATOM 573 N N . ASP A 1 80 ? 5.905 -2.169 5.500 1.00 75.12 80 ASP A N 1
ATOM 574 C CA . ASP A 1 80 ? 6.674 -1.438 6.517 1.00 75.12 80 ASP A CA 1
ATOM 575 C C . ASP A 1 80 ? 7.719 -0.506 5.882 1.00 75.12 80 ASP A C 1
ATOM 577 O O . ASP A 1 80 ? 7.863 0.647 6.279 1.00 75.12 80 ASP A O 1
ATOM 581 N N . ALA A 1 81 ? 8.386 -0.966 4.819 1.00 75.44 81 ALA A N 1
ATOM 582 C CA . ALA A 1 81 ? 9.379 -0.173 4.096 1.00 75.44 81 ALA A CA 1
ATOM 583 C C . ALA A 1 81 ? 8.778 0.998 3.290 1.00 75.44 81 ALA A C 1
ATOM 585 O O . ALA A 1 81 ? 9.479 1.971 3.011 1.00 75.44 81 ALA A O 1
ATOM 586 N N . ILE A 1 82 ? 7.501 0.909 2.899 1.00 80.25 82 ILE A N 1
ATOM 587 C CA . ILE A 1 82 ? 6.819 1.916 2.067 1.00 80.25 82 ILE A CA 1
ATOM 588 C C . ILE A 1 82 ? 6.137 3.000 2.906 1.00 80.25 82 ILE A C 1
ATOM 590 O O . ILE A 1 82 ? 6.051 4.150 2.472 1.00 80.25 82 ILE A O 1
ATOM 594 N N . VAL A 1 83 ? 5.653 2.676 4.105 1.00 78.25 83 VAL A N 1
ATOM 595 C CA . VAL A 1 83 ? 4.978 3.647 4.978 1.00 78.25 83 VAL A CA 1
ATOM 596 C C . VAL A 1 83 ? 6.029 4.504 5.703 1.00 78.25 83 VAL A C 1
ATOM 598 O O . VAL A 1 83 ? 6.324 4.310 6.877 1.00 78.25 83 VAL A O 1
ATOM 601 N N . THR A 1 84 ? 6.618 5.470 4.987 1.00 67.56 84 THR A N 1
ATOM 602 C CA . THR A 1 84 ? 7.739 6.297 5.482 1.00 67.56 84 THR A CA 1
ATOM 603 C C . THR A 1 84 ? 7.326 7.594 6.192 1.00 67.56 84 THR A C 1
ATOM 605 O O . THR A 1 84 ? 8.173 8.238 6.804 1.00 67.56 84 THR A O 1
ATOM 608 N N . ASP A 1 85 ? 6.050 7.988 6.133 1.00 53.78 85 ASP A N 1
ATOM 609 C CA . ASP A 1 85 ? 5.475 9.091 6.923 1.00 53.78 85 ASP A CA 1
ATOM 610 C C . ASP A 1 85 ? 4.323 8.563 7.778 1.00 53.78 85 ASP A C 1
ATOM 612 O O . ASP A 1 85 ? 3.140 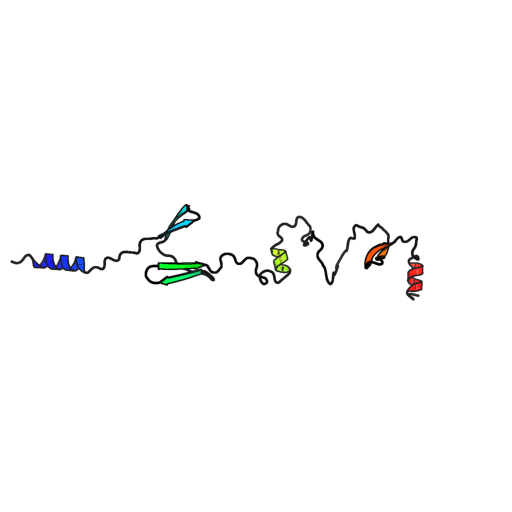8.672 7.453 1.00 53.78 85 ASP A O 1
ATOM 616 N N . ASN A 1 86 ? 4.707 7.930 8.878 1.00 61.12 86 ASN A N 1
ATOM 617 C CA . ASN A 1 86 ? 3.815 7.650 9.980 1.00 61.12 86 ASN A CA 1
ATOM 618 C C . ASN A 1 86 ? 4.232 8.570 11.119 1.00 61.12 86 ASN A C 1
ATOM 620 O O . ASN A 1 86 ? 5.143 8.244 11.877 1.00 61.12 86 ASN A O 1
ATOM 624 N N . THR A 1 87 ? 3.593 9.724 11.278 1.00 55.25 87 THR A N 1
ATOM 625 C CA . THR A 1 87 ? 3.803 10.590 12.454 1.00 55.25 87 THR A CA 1
ATOM 626 C C . THR A 1 87 ? 3.153 10.000 13.727 1.00 55.25 87 THR A C 1
ATOM 628 O O . THR A 1 87 ? 2.511 10.689 14.515 1.00 55.25 87 THR A O 1
ATOM 631 N N . GLY A 1 88 ? 3.360 8.693 13.939 1.00 63.84 88 GLY A N 1
ATOM 632 C CA . GLY A 1 88 ? 2.956 7.850 15.062 1.00 63.84 88 GLY A CA 1
ATOM 633 C C . GLY A 1 88 ? 3.962 6.705 15.291 1.00 63.84 88 GLY A C 1
ATOM 634 O O . GLY A 1 88 ? 5.029 6.661 14.689 1.00 63.84 88 GLY A O 1
ATOM 635 N N . SER A 1 89 ? 3.643 5.769 16.189 1.00 66.50 89 SER A N 1
ATOM 636 C CA . SER A 1 89 ? 4.542 4.742 16.760 1.00 66.50 89 SER A CA 1
ATOM 637 C C . SER A 1 89 ? 5.034 3.626 15.810 1.00 66.50 89 SER A C 1
ATOM 639 O O . SER A 1 89 ? 5.311 2.521 16.274 1.00 66.50 89 SER A O 1
ATOM 641 N N . GLY A 1 90 ? 5.080 3.854 14.495 1.00 64.50 90 GLY A N 1
ATOM 642 C CA . GLY A 1 90 ? 5.429 2.825 13.503 1.00 64.50 90 GLY A CA 1
ATOM 643 C C . GLY A 1 90 ? 4.308 1.819 13.192 1.00 64.50 90 GLY A C 1
ATOM 644 O O . GLY A 1 90 ? 4.558 0.812 12.550 1.00 64.50 90 GLY A O 1
ATOM 645 N N . ALA A 1 91 ? 3.067 2.060 13.634 1.00 69.19 91 ALA A N 1
ATOM 646 C CA . ALA A 1 91 ? 1.918 1.209 13.309 1.00 69.19 91 ALA A CA 1
ATOM 647 C C . ALA A 1 91 ? 1.139 1.728 12.089 1.00 69.19 91 ALA A C 1
ATOM 649 O O . ALA A 1 91 ? 0.926 2.931 11.958 1.00 69.19 91 ALA A O 1
ATOM 650 N N . LEU A 1 92 ? 0.661 0.816 11.241 1.00 74.81 92 LEU A N 1
ATOM 651 C CA . LEU A 1 92 ? -0.277 1.110 10.157 1.00 74.81 92 LEU A CA 1
ATOM 652 C C . LEU A 1 92 ? -1.611 1.625 10.734 1.00 74.81 92 LEU A C 1
ATOM 654 O O . LEU A 1 92 ? -2.270 0.916 11.497 1.00 74.81 92 LEU A O 1
ATOM 658 N N . VAL A 1 93 ? -2.007 2.853 10.382 1.00 71.81 93 VAL A N 1
ATOM 659 C CA . VAL A 1 93 ? -3.270 3.472 10.824 1.00 71.81 93 VAL A CA 1
ATOM 660 C C . VAL A 1 93 ? -4.325 3.328 9.728 1.00 71.81 93 VAL A C 1
ATOM 662 O O . VAL A 1 93 ? -4.155 3.832 8.621 1.00 71.81 93 VAL A O 1
ATOM 665 N N . PHE A 1 94 ? -5.445 2.673 10.035 1.00 77.19 94 PHE A N 1
ATOM 666 C CA . PHE A 1 94 ? -6.573 2.538 9.112 1.00 77.19 94 PHE A CA 1
ATOM 667 C C . PHE A 1 94 ? -7.663 3.567 9.442 1.00 77.19 94 PHE A C 1
ATOM 669 O O . PHE A 1 94 ? -8.274 3.489 10.505 1.00 77.19 94 PHE A O 1
ATOM 676 N N . ASN A 1 95 ? -7.934 4.519 8.541 1.00 68.62 95 ASN A N 1
ATOM 677 C CA . ASN A 1 95 ? -8.929 5.577 8.782 1.00 68.62 95 ASN A CA 1
ATOM 678 C C . ASN A 1 95 ? -10.370 5.203 8.374 1.00 68.62 95 ASN A C 1
ATOM 680 O O . ASN A 1 95 ? -11.311 5.825 8.858 1.00 68.62 95 ASN A O 1
ATOM 684 N N . ASN A 1 96 ? -10.558 4.195 7.513 1.00 73.75 96 ASN A N 1
ATOM 685 C CA . ASN A 1 96 ? -11.864 3.831 6.959 1.00 73.75 96 ASN A CA 1
ATOM 686 C C . ASN A 1 96 ? -12.179 2.346 7.189 1.00 73.75 96 ASN A C 1
ATOM 688 O O . ASN A 1 96 ? -11.957 1.518 6.307 1.00 73.75 96 ASN A O 1
ATOM 692 N N . ALA A 1 97 ? -12.683 2.042 8.391 1.00 76.56 97 ALA A N 1
ATOM 693 C CA . ALA A 1 97 ? -13.355 0.796 8.787 1.00 76.56 97 ALA A CA 1
ATOM 694 C C . ALA A 1 97 ? -12.867 -0.489 8.069 1.00 76.56 97 ALA A C 1
ATOM 696 O O . ALA A 1 97 ? -13.648 -1.133 7.359 1.00 76.56 97 ALA A O 1
ATOM 697 N N . PRO A 1 98 ? -11.589 -0.888 8.224 1.00 82.38 98 PRO A N 1
ATOM 698 C CA . PRO A 1 98 ? -11.119 -2.144 7.655 1.00 82.38 98 PRO A CA 1
ATOM 699 C C . PRO A 1 98 ? -11.862 -3.320 8.306 1.00 82.38 98 PRO A C 1
ATOM 701 O O . PRO A 1 98 ? -12.068 -3.353 9.519 1.00 82.38 98 PRO A O 1
ATOM 704 N N . THR A 1 99 ? -12.237 -4.325 7.514 1.00 86.88 99 THR A N 1
ATOM 705 C CA . THR A 1 99 ? -12.735 -5.592 8.069 1.00 86.88 99 THR A CA 1
ATOM 706 C C . THR A 1 99 ? -11.544 -6.453 8.481 1.00 86.88 99 THR A C 1
ATOM 708 O O . THR A 1 99 ? -10.701 -6.768 7.645 1.00 86.88 99 THR A O 1
ATOM 711 N N . MET A 1 100 ? -11.472 -6.858 9.752 1.00 87.25 100 MET A N 1
ATOM 712 C CA . MET A 1 100 ? -10.416 -7.744 10.257 1.00 87.25 100 MET A CA 1
ATOM 713 C C . MET A 1 100 ? -10.985 -9.115 10.627 1.00 87.25 100 MET A C 1
ATOM 715 O O . MET A 1 100 ? -11.742 -9.249 11.588 1.00 87.25 100 MET A O 1
ATOM 719 N N . THR A 1 101 ? -10.597 -10.158 9.895 1.00 86.81 101 THR A N 1
ATOM 720 C CA . THR A 1 101 ? -10.953 -11.550 10.207 1.00 86.81 101 THR A CA 1
ATOM 721 C C . THR A 1 101 ? -9.825 -12.196 11.011 1.00 86.81 101 THR A C 1
ATOM 723 O O . THR A 1 101 ? -8.907 -12.776 10.439 1.00 86.81 101 THR A O 1
ATOM 726 N N . GLY A 1 102 ? -9.871 -12.063 12.339 1.00 83.75 102 GLY A N 1
ATOM 727 C CA . GLY A 1 102 ? -8.854 -12.619 13.244 1.00 83.75 102 GLY A CA 1
ATOM 728 C C . GLY A 1 102 ? -7.889 -11.566 13.788 1.00 83.75 102 GLY A C 1
ATOM 729 O O . GLY A 1 102 ? -6.708 -11.549 13.452 1.00 83.75 102 GLY A O 1
ATOM 730 N N . LEU A 1 103 ? -8.394 -10.685 14.653 1.00 89.12 103 LEU A N 1
ATOM 731 C CA . LEU A 1 103 ? -7.568 -9.720 15.376 1.00 89.12 103 LEU A CA 1
ATOM 732 C C . LEU A 1 103 ? -6.802 -10.421 16.511 1.00 89.12 103 LEU A C 1
ATOM 734 O O . LEU A 1 103 ? -7.413 -10.985 17.416 1.00 89.12 103 LEU A O 1
ATOM 738 N N . THR A 1 104 ? -5.468 -10.345 16.496 1.00 89.94 104 THR A N 1
ATOM 739 C CA . THR A 1 104 ? -4.616 -10.750 17.628 1.00 89.94 104 THR A CA 1
ATOM 740 C C . THR A 1 104 ? -3.974 -9.515 18.250 1.00 89.94 104 THR A C 1
ATOM 742 O O . THR A 1 104 ? -3.176 -8.840 17.604 1.00 89.94 104 THR A O 1
ATOM 745 N N . VAL A 1 105 ? -4.280 -9.236 19.519 1.00 90.44 105 VAL A N 1
ATOM 746 C CA . VAL A 1 105 ? -3.685 -8.124 20.277 1.00 90.44 105 VAL A CA 1
ATOM 747 C C . VAL A 1 105 ? -2.653 -8.682 21.255 1.00 90.44 105 VAL A C 1
ATOM 749 O O . VAL A 1 105 ? -3.006 -9.433 22.158 1.00 90.44 105 VAL A O 1
ATOM 752 N N . LYS A 1 106 ? -1.371 -8.330 21.082 1.00 88.44 106 LYS A N 1
ATOM 753 C CA . LYS A 1 106 ? -0.276 -8.867 21.918 1.00 88.44 106 LYS A CA 1
ATOM 754 C C . LYS A 1 106 ? -0.108 -8.163 23.264 1.00 88.44 106 LYS A C 1
ATOM 756 O O . LYS A 1 106 ? 0.350 -8.786 24.212 1.00 88.44 106 LYS A O 1
ATOM 761 N N . THR A 1 107 ? -0.404 -6.867 23.325 1.00 90.06 107 THR A N 1
ATOM 762 C CA . THR A 1 107 ? -0.094 -6.032 24.494 1.00 90.06 107 THR A CA 1
ATOM 763 C C . THR A 1 107 ? -1.349 -5.406 25.081 1.00 90.06 107 THR A C 1
ATOM 765 O O . THR A 1 107 ? -1.804 -5.822 26.141 1.00 90.06 107 THR A O 1
ATOM 768 N N . LYS A 1 108 ? -1.922 -4.411 24.402 1.00 86.69 108 LYS A N 1
ATOM 769 C CA . LYS A 1 108 ? -3.058 -3.631 24.891 1.00 86.69 108 LYS A CA 1
ATOM 770 C C . LYS A 1 108 ? -4.026 -3.318 23.756 1.00 86.69 108 LYS A C 1
ATOM 772 O O . LYS A 1 108 ? -3.600 -2.963 22.661 1.00 86.69 108 LYS A O 1
ATOM 777 N N . LEU A 1 109 ? -5.319 -3.407 24.059 1.00 89.56 109 LEU A N 1
ATOM 778 C CA . LEU A 1 109 ? -6.407 -2.853 23.257 1.00 89.56 109 LEU A CA 1
ATOM 779 C C . LEU A 1 109 ? -7.010 -1.683 24.040 1.00 89.56 109 LEU A C 1
ATOM 781 O O . LEU A 1 109 ? -7.418 -1.864 25.186 1.00 89.56 109 LEU A O 1
ATOM 785 N N . THR A 1 110 ? -7.037 -0.492 23.448 1.00 88.38 110 THR A N 1
ATOM 786 C CA . THR A 1 110 ? -7.764 0.662 23.997 1.00 88.38 110 THR A CA 1
ATOM 787 C C . THR A 1 110 ? -9.109 0.752 23.281 1.00 88.38 110 THR A C 1
ATOM 789 O O . THR A 1 110 ? -9.149 0.698 22.055 1.00 88.38 110 THR A O 1
ATOM 792 N N . LEU A 1 111 ? -10.199 0.845 24.040 1.00 88.56 111 LEU A N 1
ATOM 793 C CA . LEU A 1 111 ? -11.563 0.970 23.527 1.00 88.56 111 LEU A CA 1
ATOM 794 C C . LEU A 1 111 ? -12.095 2.339 23.954 1.00 88.56 111 LEU A C 1
ATOM 796 O O . LEU A 1 111 ? -12.494 2.497 25.102 1.00 88.56 111 LEU A O 1
ATOM 800 N N . ASP A 1 112 ? -12.081 3.326 23.057 1.00 85.25 112 ASP A N 1
ATOM 801 C CA . ASP A 1 112 ? -12.377 4.728 23.413 1.00 85.25 112 ASP A CA 1
ATOM 802 C C . ASP A 1 112 ? -13.807 4.955 23.933 1.00 85.25 112 ASP A C 1
ATOM 804 O O . ASP A 1 112 ? -14.064 5.923 24.643 1.00 85.25 112 ASP A O 1
ATOM 808 N N . TYR A 1 113 ? -14.741 4.056 23.609 1.00 82.69 113 TYR A N 1
ATOM 809 C CA . TYR A 1 113 ? -16.120 4.109 24.104 1.00 82.69 113 TYR A CA 1
ATOM 810 C C . TYR A 1 113 ? -16.297 3.447 25.483 1.00 82.69 113 TYR A C 1
ATOM 812 O O . TYR A 1 113 ? -17.369 3.571 26.077 1.00 82.69 113 TYR A O 1
ATOM 820 N N . ALA A 1 114 ? -15.304 2.700 25.980 1.00 85.62 114 ALA A N 1
ATOM 821 C CA . ALA A 1 114 ? -15.391 2.047 27.281 1.00 85.62 114 ALA A CA 1
ATOM 822 C C . ALA A 1 114 ? -15.103 3.054 28.401 1.00 85.62 114 ALA A C 1
ATOM 824 O O . ALA A 1 114 ? -14.150 3.832 28.329 1.00 85.62 114 ALA A O 1
ATOM 825 N N . THR A 1 115 ? -15.913 3.035 29.457 1.00 84.00 115 THR A N 1
ATOM 826 C CA . THR A 1 115 ? -15.660 3.856 30.645 1.00 84.00 115 THR A CA 1
ATOM 827 C C . THR A 1 115 ? -14.662 3.146 31.568 1.00 84.00 115 THR A C 1
ATOM 829 O O . THR A 1 115 ? -14.461 1.928 31.519 1.00 84.00 115 THR A O 1
ATOM 832 N N . ALA A 1 116 ? -13.968 3.918 32.406 1.00 83.31 116 ALA A N 1
ATOM 833 C CA . ALA A 1 116 ? -13.002 3.353 33.340 1.00 83.31 116 ALA A CA 1
ATOM 834 C C . ALA A 1 116 ? -13.696 2.469 34.390 1.00 83.31 116 ALA A C 1
ATOM 836 O O . ALA A 1 116 ? -14.755 2.821 34.906 1.00 83.31 116 ALA A O 1
ATOM 837 N N . SER A 1 117 ? -13.043 1.363 34.760 1.00 82.81 117 SER A N 1
ATOM 838 C CA . SER A 1 117 ? -13.491 0.447 35.823 1.00 82.81 117 SER A CA 1
ATOM 839 C C . SER A 1 117 ? -14.817 -0.282 35.550 1.00 82.81 117 SER A C 1
ATOM 841 O O . SER A 1 117 ? -15.463 -0.742 36.490 1.00 82.81 117 SER A O 1
ATOM 843 N N . GLU A 1 118 ? -15.203 -0.426 34.282 1.00 84.56 118 GLU A N 1
ATOM 844 C CA . GLU A 1 118 ? -16.330 -1.258 33.846 1.00 84.56 118 GLU A CA 1
ATOM 845 C C . GLU A 1 118 ? -15.887 -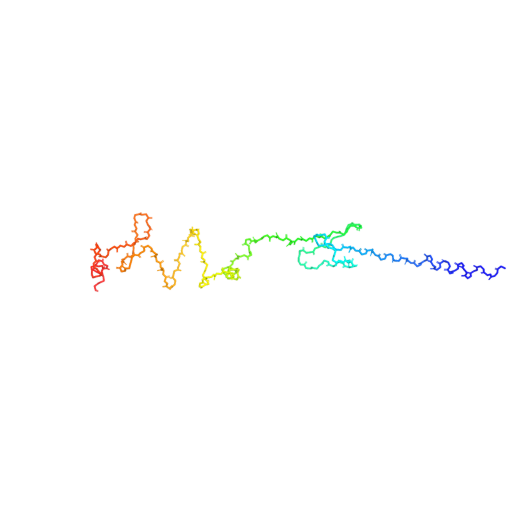2.612 33.271 1.00 84.56 118 GLU A C 1
ATOM 847 O O . GLU A 1 118 ? -14.715 -2.836 32.957 1.00 84.56 118 GLU A O 1
ATOM 852 N N . LEU A 1 119 ? -16.839 -3.543 33.149 1.00 83.75 119 LEU A N 1
ATOM 853 C CA . LEU A 1 119 ? -16.632 -4.808 32.443 1.00 83.75 119 LEU A CA 1
ATOM 854 C C . LEU A 1 119 ? -16.870 -4.609 30.940 1.00 83.75 119 LEU A C 1
ATOM 856 O O . LEU A 1 119 ? -17.735 -3.833 30.544 1.00 83.75 119 LEU A O 1
ATOM 860 N N . VAL A 1 120 ? -16.152 -5.355 30.096 1.00 88.38 120 VAL A N 1
ATOM 861 C CA . VAL A 1 120 ? -16.398 -5.387 28.644 1.00 88.38 120 VAL A CA 1
ATOM 862 C C . VAL A 1 120 ? -17.198 -6.640 28.291 1.00 88.38 120 VAL A C 1
ATOM 864 O O . VAL A 1 120 ? -16.856 -7.744 28.717 1.00 88.38 120 VAL A O 1
ATOM 867 N N . GLY A 1 121 ? -18.250 -6.479 27.493 1.00 87.50 121 GLY A N 1
ATOM 868 C CA . GLY A 1 121 ? -19.114 -7.565 27.021 1.00 87.50 121 GLY A CA 1
ATOM 869 C C . GLY A 1 121 ? -19.650 -7.281 25.622 1.00 87.50 121 GLY A C 1
ATOM 870 O O . GLY A 1 121 ? -19.131 -6.406 24.938 1.00 87.50 121 GLY A O 1
ATOM 871 N N . THR A 1 122 ? -20.671 -8.021 25.180 1.00 92.44 122 THR A N 1
ATOM 872 C CA . THR A 1 122 ? -21.307 -7.810 23.866 1.00 92.44 122 THR A CA 1
ATOM 873 C C . THR A 1 122 ? -22.795 -7.509 24.000 1.00 92.44 122 THR A C 1
ATOM 875 O O . THR A 1 122 ? -23.454 -8.032 24.898 1.00 92.44 122 THR A O 1
ATOM 878 N N . ASN A 1 123 ? -23.326 -6.655 23.122 1.00 89.94 123 ASN A N 1
ATOM 879 C CA . ASN A 1 123 ? -24.764 -6.387 23.023 1.00 89.94 123 ASN A CA 1
ATOM 880 C C . ASN A 1 123 ? -25.467 -7.386 22.073 1.00 89.94 123 ASN A C 1
ATOM 882 O O . ASN A 1 123 ? -24.845 -8.292 21.516 1.00 89.94 123 ASN A O 1
ATOM 886 N N . ALA A 1 124 ? -26.775 -7.211 21.850 1.00 93.56 124 ALA A N 1
ATOM 887 C CA . ALA A 1 124 ? -27.557 -8.060 20.942 1.00 93.56 124 ALA A CA 1
ATOM 888 C C . ALA A 1 124 ? -27.049 -8.039 19.484 1.00 93.56 124 ALA A C 1
ATOM 890 O O . ALA A 1 124 ? -27.200 -9.024 18.761 1.00 93.56 124 ALA A O 1
ATOM 891 N N . SER A 1 125 ? -26.401 -6.947 19.074 1.00 95.25 125 SER A N 1
ATOM 892 C CA . SER A 1 125 ? -25.773 -6.778 17.759 1.00 95.25 125 SER A CA 1
ATOM 893 C C . SER A 1 125 ? -24.349 -7.347 17.691 1.00 95.25 125 SER A C 1
ATOM 895 O O . SER A 1 125 ? -23.716 -7.265 16.641 1.00 95.25 125 SER A O 1
ATOM 897 N N . LYS A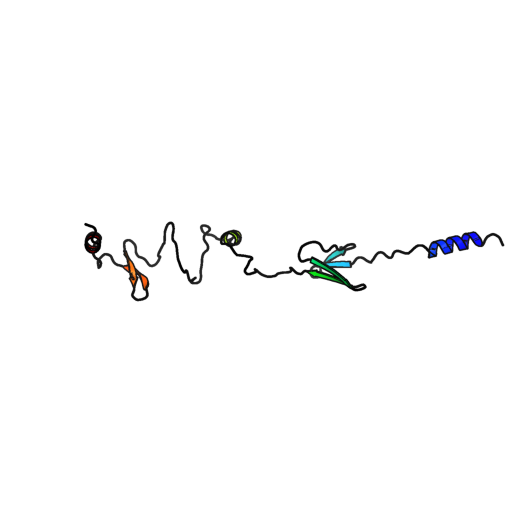 1 126 ? -23.856 -7.970 18.774 1.00 92.56 126 LYS A N 1
ATOM 898 C CA . LYS A 1 126 ? -22.493 -8.519 18.930 1.00 92.56 126 LYS A CA 1
ATOM 899 C C . LYS A 1 126 ? -21.386 -7.463 18.929 1.00 92.56 126 LYS A C 1
ATOM 901 O O . LYS A 1 126 ? -20.214 -7.798 18.767 1.00 92.56 126 LYS A O 1
ATOM 906 N N . GLU A 1 127 ? -21.742 -6.205 19.133 1.00 90.69 127 GLU A N 1
ATOM 907 C CA . GLU A 1 127 ? -20.777 -5.127 19.308 1.00 90.69 127 GLU A CA 1
ATOM 908 C C . GLU A 1 127 ? -20.247 -5.170 20.735 1.00 90.69 127 GLU A C 1
ATOM 910 O O . GLU A 1 127 ? -20.989 -5.493 21.669 1.00 90.69 127 GLU A O 1
ATOM 915 N N . LEU A 1 128 ? -18.967 -4.845 20.910 1.00 91.06 128 LEU A N 1
ATOM 916 C CA . LEU A 1 128 ? -18.392 -4.718 22.238 1.00 91.06 128 LEU A CA 1
ATOM 917 C C . LEU A 1 128 ? -19.008 -3.501 22.945 1.00 91.06 128 LEU A C 1
ATOM 919 O O . LEU A 1 128 ? -19.095 -2.419 22.373 1.00 91.06 128 LEU A O 1
ATOM 923 N N . VAL A 1 129 ? -19.412 -3.670 24.199 1.00 89.50 129 VAL A N 1
ATOM 924 C CA . VAL A 1 129 ? -20.033 -2.623 25.022 1.00 89.50 129 VAL A CA 1
ATOM 925 C C . VAL A 1 129 ? -19.412 -2.584 26.414 1.00 89.50 129 VAL A C 1
ATOM 927 O O . VAL A 1 129 ? -18.853 -3.579 26.879 1.00 89.50 129 VAL A O 1
ATOM 930 N N . SER A 1 130 ? -19.508 -1.418 27.051 1.00 89.69 130 SER A N 1
ATOM 931 C CA . SER A 1 130 ? -19.133 -1.192 28.449 1.00 89.69 130 SER A CA 1
ATOM 932 C C . SER A 1 130 ? -20.328 -1.523 29.346 1.00 89.69 130 SER A C 1
ATOM 934 O O . SER A 1 130 ? -21.452 -1.113 29.040 1.00 89.69 130 SER A O 1
ATOM 936 N N . LEU A 1 131 ? -20.121 -2.326 30.391 1.00 84.69 131 LEU A N 1
ATOM 937 C CA . LEU A 1 131 ? -21.172 -2.757 31.310 1.00 84.69 131 LEU A CA 1
ATOM 938 C C . LEU A 1 131 ? -20.895 -2.235 32.717 1.00 84.69 131 LEU A C 1
ATOM 940 O O . LEU A 1 131 ? -19.867 -2.543 33.329 1.00 84.69 131 LEU A O 1
ATOM 944 N N . ALA A 1 132 ? -21.882 -1.524 33.260 1.00 83.31 132 ALA A N 1
ATOM 945 C CA . ALA A 1 132 ? -21.855 -1.015 34.620 1.00 83.31 132 ALA A CA 1
ATOM 946 C C . ALA A 1 132 ? -21.718 -2.155 35.642 1.00 83.31 132 ALA A C 1
ATOM 948 O O . ALA A 1 132 ? -22.568 -3.041 35.734 1.00 83.31 132 ALA A O 1
ATOM 949 N N . VAL A 1 133 ? -20.681 -2.091 36.480 1.00 74.88 133 VAL A N 1
ATOM 950 C CA . VAL A 1 133 ? -20.417 -3.105 37.520 1.00 74.88 133 VAL A CA 1
ATOM 951 C C . VAL A 1 133 ? -21.507 -3.123 38.599 1.00 74.88 133 VAL A C 1
ATOM 953 O O . VAL A 1 133 ? -21.721 -4.143 39.235 1.00 74.88 133 VAL A O 1
ATOM 956 N N . ALA A 1 134 ? -22.251 -2.027 38.783 1.00 70.81 134 ALA A N 1
ATOM 957 C CA . ALA A 1 134 ? -23.312 -1.929 39.792 1.00 70.81 134 ALA A CA 1
ATOM 958 C C . ALA A 1 134 ? -24.538 -2.824 39.515 1.00 70.81 134 ALA A C 1
ATOM 960 O O . ALA A 1 134 ? -25.363 -3.020 40.404 1.00 70.81 134 ALA A O 1
ATOM 961 N N . THR A 1 135 ? -24.691 -3.329 38.288 1.00 62.94 135 THR A N 1
ATOM 962 C CA . THR A 1 135 ? -25.844 -4.148 37.863 1.00 62.94 135 THR A CA 1
ATOM 963 C C . THR A 1 135 ? -25.455 -5.595 37.561 1.00 62.94 135 THR A C 1
ATOM 965 O O . THR A 1 135 ? -26.324 -6.427 37.312 1.00 62.94 135 THR A O 1
ATOM 968 N N . TYR A 1 136 ? -24.157 -5.901 37.594 1.00 59.12 136 TYR A N 1
ATOM 969 C CA . TYR A 1 136 ? -23.633 -7.245 37.407 1.00 59.12 136 TYR A CA 1
ATOM 970 C C . TYR A 1 136 ? -23.099 -7.783 38.730 1.00 59.12 136 TYR A C 1
ATOM 972 O O . TYR A 1 136 ? -22.667 -6.997 39.574 1.00 59.12 136 TYR A O 1
ATOM 980 N N . PRO A 1 137 ? -23.140 -9.110 38.930 1.00 60.88 137 PRO A N 1
ATOM 981 C CA . PRO A 1 137 ? -22.659 -9.696 40.162 1.00 60.88 137 PRO A CA 1
ATOM 982 C C . PRO A 1 137 ? -21.218 -9.254 40.423 1.00 60.88 137 PRO A C 1
ATOM 984 O O . PRO A 1 137 ? -20.417 -9.125 39.490 1.00 60.88 137 PRO A O 1
ATOM 987 N N . SER A 1 138 ? -20.883 -9.023 41.688 1.00 67.94 138 SER A N 1
ATOM 988 C CA . SER A 1 138 ? -19.505 -8.728 42.091 1.00 67.94 138 SER A CA 1
ATOM 989 C C . SER A 1 138 ? -18.556 -9.833 41.595 1.00 67.94 138 SER A C 1
ATOM 991 O O . SER A 1 138 ? -18.978 -10.961 41.330 1.00 67.94 138 SER A O 1
ATOM 993 N N . LEU A 1 139 ? -17.249 -9.560 41.490 1.00 63.56 139 LEU A N 1
ATOM 994 C CA . LEU A 1 139 ? -16.267 -10.582 41.077 1.00 63.56 139 LEU A CA 1
ATOM 995 C C . LEU A 1 139 ? -16.367 -11.877 41.916 1.00 63.56 139 LEU A C 1
ATOM 997 O O . LEU A 1 139 ? -16.102 -12.962 41.404 1.00 63.56 139 LEU A O 1
ATOM 1001 N N . THR A 1 140 ? -16.817 -11.767 43.170 1.00 64.94 140 THR A N 1
ATOM 1002 C CA . THR A 1 140 ? -17.085 -12.875 44.101 1.00 64.94 140 THR A CA 1
ATOM 1003 C C . THR A 1 140 ? -18.285 -13.742 43.697 1.00 64.94 140 THR A C 1
ATOM 1005 O O . THR A 1 140 ? -18.299 -14.950 43.920 1.00 64.94 140 THR A O 1
ATOM 1008 N N . GLU A 1 141 ? -19.300 -13.156 43.074 1.00 66.88 141 GLU A N 1
ATOM 1009 C CA . GLU A 1 141 ? -20.461 -13.892 42.569 1.00 66.88 141 GLU A CA 1
ATOM 1010 C C . GLU A 1 141 ? -20.171 -14.500 41.186 1.00 66.88 141 GLU A C 1
ATOM 1012 O O . GLU A 1 141 ? -20.608 -15.612 40.889 1.00 66.88 141 GLU A O 1
ATOM 1017 N N . LEU A 1 142 ? -19.344 -13.836 40.369 1.00 67.00 142 LEU A N 1
ATOM 1018 C CA . LEU A 1 142 ? -18.831 -14.387 39.109 1.00 67.00 142 LEU A CA 1
ATOM 1019 C C . LEU A 1 142 ? -17.978 -15.652 39.319 1.00 67.00 142 LEU A C 1
ATOM 1021 O O . LEU A 1 142 ? -18.091 -16.584 38.519 1.00 67.00 142 LEU A O 1
ATOM 1025 N N . SER A 1 143 ? -17.170 -15.734 40.386 1.00 65.31 143 SER A N 1
ATOM 1026 C CA . SER A 1 143 ? -16.434 -16.968 40.723 1.00 65.31 143 SER A CA 1
ATOM 1027 C C . SER A 1 143 ? -17.369 -18.116 41.109 1.00 65.31 143 SER A C 1
ATOM 1029 O O . SER A 1 143 ? -17.134 -19.258 40.711 1.00 65.31 143 SER A O 1
ATOM 1031 N N . TYR A 1 144 ? -18.476 -17.806 41.792 1.00 65.00 144 TYR A N 1
ATOM 1032 C CA . TYR A 1 144 ? -19.466 -18.801 42.210 1.00 65.00 144 TYR A CA 1
ATOM 1033 C C . TYR A 1 144 ? -20.230 -19.396 41.016 1.00 65.00 144 TYR A C 1
ATOM 1035 O O . TYR A 1 144 ? -20.432 -20.606 40.935 1.00 65.00 144 TYR A O 1
ATOM 1043 N N . VAL A 1 145 ? -20.582 -18.567 40.028 1.00 64.88 145 VAL A N 1
ATOM 1044 C CA . VAL A 1 145 ? -21.256 -19.006 38.790 1.00 64.88 145 VAL A CA 1
ATOM 1045 C C . VAL A 1 145 ? -20.331 -19.833 37.883 1.00 64.88 145 VAL A C 1
ATOM 1047 O O . VAL A 1 145 ? -20.801 -20.666 37.109 1.00 64.88 145 VAL A O 1
ATOM 1050 N N . LYS A 1 146 ? -19.011 -19.638 37.974 1.00 59.47 146 LYS A N 1
ATOM 1051 C CA . LYS A 1 146 ? -18.012 -20.352 37.160 1.00 59.47 146 LYS A CA 1
ATOM 1052 C C . LYS A 1 146 ? -17.520 -21.671 37.767 1.00 59.47 146 LYS A C 1
ATOM 1054 O O . LYS A 1 146 ? -16.663 -22.305 37.156 1.00 59.47 146 LYS A O 1
ATOM 1059 N N . GLY A 1 147 ? -18.035 -22.090 38.925 1.00 59.66 147 GLY A N 1
ATOM 1060 C CA . GLY A 1 147 ? -17.579 -23.314 39.597 1.00 59.66 147 GLY A CA 1
ATOM 1061 C C . GLY A 1 147 ? -16.123 -23.246 40.071 1.00 59.6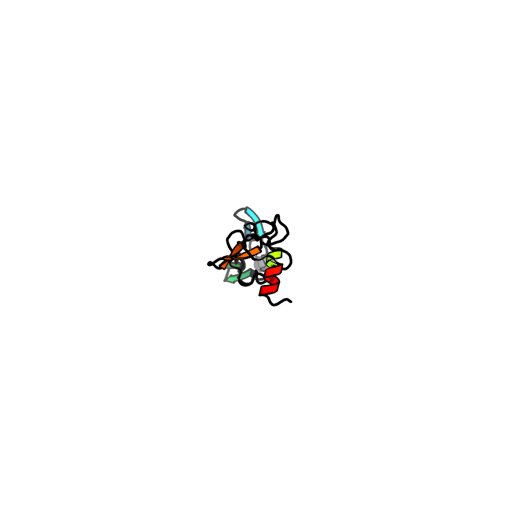6 147 GLY A C 1
ATOM 1062 O O . GLY A 1 147 ? -15.491 -24.282 40.254 1.00 59.66 147 GLY A O 1
ATOM 1063 N N . LEU A 1 148 ? -15.582 -22.036 40.240 1.00 58.34 148 LEU A N 1
ATOM 1064 C CA . LEU A 1 148 ? -14.279 -21.805 40.851 1.00 58.34 148 LEU A CA 1
ATOM 1065 C C . LEU A 1 148 ? -14.501 -21.704 42.367 1.00 58.34 148 LEU A C 1
ATOM 1067 O O . LEU A 1 148 ? -14.715 -20.610 42.888 1.00 58.34 148 LEU A O 1
ATOM 1071 N N . SER A 1 149 ? -14.539 -22.857 43.039 1.00 60.50 149 SER A N 1
ATOM 1072 C CA . SER A 1 149 ? -14.448 -22.980 44.503 1.00 60.50 149 SER A CA 1
ATOM 1073 C C . SER A 1 149 ? -13.007 -23.181 44.942 1.00 60.50 149 SER A C 1
ATOM 1075 O O . SER A 1 149 ? -12.359 -24.052 44.314 1.00 60.50 149 SER A O 1
#

Organism: NCBI:txid1070528

pLDDT: mean 77.61, std 12.28, range [53.78, 95.25]

Radius of gyration: 39.6 Å; chains: 1; bounding box: 82×44×118 Å

Foldseek 3Di:
DPPPVVVVVVVVVVVPPPPPPQDDWDFDADVNHTPGTDSDDDQDDPQWDWDDDPPDIDTGRRPPDPDDDPPNPPDPVSVLVPPPDDPDDSDDDDPPDDDDDDDDDDPDDDDPQEDPPFDWDADPVRDIDTHDPVPDDDVVVVCVVVVND

Sequence (149 aa):
MKKLIPYFLTFLLLITTPLYAALPPTRILDEGVDKGVAFKFDCVGAGIACTRTGTTGTLTVTGGGAGLATTDIDTSAELDAIVTDNTGSGALVFNNAPTMTGLTVKTKLTLDYATASELVGTNASKELVSLAVATYPSLTELSYVKGLS

Secondary structure (DSSP, 8-state):
--SSHHHHHHHHHHHHS----PPPPEEEEETTEEEEEES-----STTEEEEEETTEEEEEETTS-----TTSS-SHHHHHHH----SSSSPPP--S----SS---SS----TTPPTTPEEEE-TT--EEEE-GGGS--HHHHHHHTT--